Protein AF-A0A941FKI4-F1 (afdb_monomer_lite)

Organism: NCBI:txid450367

Structure (mmCIF, N/CA/C/O backbone):
data_AF-A0A941FKI4-F1
#
_entry.id   AF-A0A941FKI4-F1
#
loop_
_atom_site.group_PDB
_atom_site.id
_atom_site.type_symbol
_atom_site.label_atom_id
_atom_site.label_alt_id
_atom_site.label_comp_id
_atom_site.label_asym_id
_atom_site.label_entity_id
_atom_site.label_seq_id
_atom_site.pdbx_PDB_ins_code
_atom_site.Cartn_x
_atom_site.Cartn_y
_atom_site.Cartn_z
_atom_site.occupancy
_atom_site.B_iso_or_equiv
_atom_site.auth_seq_id
_atom_site.auth_comp_id
_atom_site.auth_asym_id
_atom_site.auth_atom_id
_atom_site.pdbx_PDB_model_num
ATOM 1 N N . MET A 1 1 ? -24.180 -4.698 -12.519 1.00 54.34 1 MET A N 1
ATOM 2 C CA . MET A 1 1 ? -24.039 -4.136 -11.160 1.00 54.34 1 MET A CA 1
ATOM 3 C C . MET A 1 1 ? -25.152 -4.670 -10.271 1.00 54.34 1 MET A C 1
ATOM 5 O O . MET A 1 1 ? -24.826 -5.327 -9.299 1.00 54.34 1 MET A O 1
ATOM 9 N N . GLU A 1 2 ? -26.413 -4.596 -10.715 1.00 57.88 2 GLU A N 1
ATOM 10 C CA . GLU A 1 2 ? -27.543 -5.409 -10.203 1.00 57.88 2 GLU A CA 1
ATOM 11 C C . GLU A 1 2 ? -27.217 -6.920 -10.160 1.00 57.88 2 GLU A C 1
ATOM 13 O O . GLU A 1 2 ? -27.552 -7.625 -9.220 1.00 57.88 2 GLU A O 1
ATOM 18 N N . ALA A 1 3 ? -26.427 -7.391 -11.133 1.00 62.59 3 ALA A N 1
ATOM 19 C CA . ALA A 1 3 ? -25.922 -8.762 -11.219 1.00 62.59 3 ALA A CA 1
ATOM 20 C C . ALA A 1 3 ? -25.045 -9.239 -10.035 1.00 62.59 3 ALA A C 1
ATOM 22 O O . ALA A 1 3 ? -24.990 -10.440 -9.794 1.00 62.59 3 ALA A O 1
ATOM 23 N N . LEU A 1 4 ? -24.358 -8.342 -9.307 1.00 62.56 4 LEU A N 1
ATOM 24 C CA . LEU A 1 4 ? -23.572 -8.714 -8.112 1.00 62.56 4 LEU A CA 1
ATOM 25 C C . LEU A 1 4 ? -24.458 -8.946 -6.881 1.00 62.56 4 LEU A C 1
ATOM 27 O O . LEU A 1 4 ? -24.041 -9.630 -5.955 1.00 62.56 4 LEU A O 1
ATOM 31 N N . LEU A 1 5 ? -25.663 -8.375 -6.894 1.00 67.12 5 LEU A N 1
ATOM 32 C CA . LEU A 1 5 ? -26.682 -8.492 -5.851 1.00 67.12 5 LEU A CA 1
ATOM 33 C C . LEU A 1 5 ? -27.823 -9.435 -6.281 1.00 67.12 5 LEU A C 1
ATOM 35 O O . LEU A 1 5 ? -28.870 -9.477 -5.645 1.00 67.12 5 LEU A O 1
ATOM 39 N N . SER A 1 6 ? -27.637 -10.158 -7.390 1.00 72.75 6 SER A N 1
ATOM 40 C CA . SER A 1 6 ? -28.601 -11.130 -7.908 1.00 72.75 6 SER A CA 1
ATOM 41 C C . SER A 1 6 ? -28.632 -12.381 -7.028 1.00 72.75 6 SER A C 1
ATOM 43 O O . SER A 1 6 ? -27.638 -12.709 -6.395 1.00 72.75 6 SER A O 1
ATOM 45 N N . GLU A 1 7 ? -29.744 -13.117 -7.017 1.00 73.62 7 GLU A N 1
ATOM 46 C CA . GLU A 1 7 ? -29.837 -14.419 -6.335 1.00 73.62 7 GLU A CA 1
ATOM 47 C C . GLU A 1 7 ? -29.278 -15.578 -7.188 1.00 73.62 7 GLU A C 1
ATOM 49 O O . GLU A 1 7 ? -29.014 -16.667 -6.674 1.00 73.62 7 GLU A O 1
ATOM 54 N N . ASP A 1 8 ? -29.065 -15.367 -8.496 1.00 84.38 8 ASP A N 1
ATOM 55 C CA . ASP A 1 8 ? -28.515 -16.390 -9.391 1.00 84.38 8 ASP A CA 1
ATOM 56 C C . ASP A 1 8 ? -26.983 -16.442 -9.307 1.00 84.38 8 ASP A C 1
ATOM 58 O O . ASP A 1 8 ? -26.262 -15.568 -9.800 1.00 84.38 8 ASP A O 1
ATOM 62 N N . VAL A 1 9 ? -26.479 -17.543 -8.747 1.00 82.38 9 VAL A N 1
ATOM 63 C CA . VAL A 1 9 ? -25.050 -17.821 -8.546 1.00 82.38 9 VAL A CA 1
ATOM 64 C C . VAL A 1 9 ? -24.222 -17.673 -9.829 1.00 82.38 9 VAL A C 1
ATOM 66 O O . VAL A 1 9 ? -23.087 -17.194 -9.773 1.00 82.38 9 VAL A O 1
ATOM 69 N N . LYS A 1 10 ? -24.748 -18.049 -11.004 1.00 84.00 10 LYS A N 1
ATOM 70 C CA . LYS A 1 10 ? -23.997 -17.938 -12.270 1.00 84.00 10 LYS A CA 1
ATOM 71 C C . LYS A 1 10 ? -23.834 -16.487 -12.698 1.00 84.00 10 LYS A C 1
ATOM 73 O O . LYS A 1 10 ? -22.766 -16.100 -13.181 1.00 84.00 10 LYS A O 1
ATOM 78 N N . ILE A 1 11 ? -24.882 -15.692 -12.508 1.00 83.19 11 ILE A N 1
ATOM 79 C CA . ILE A 1 11 ? -24.882 -14.265 -12.821 1.00 83.19 11 ILE A CA 1
ATOM 80 C C . ILE A 1 11 ? -23.904 -13.545 -11.887 1.00 83.19 11 ILE A C 1
ATOM 82 O O . ILE A 1 11 ? -23.019 -12.844 -12.386 1.00 83.19 11 ILE A O 1
ATOM 86 N N . ILE A 1 12 ? -23.965 -13.818 -10.578 1.00 83.50 12 ILE A N 1
ATOM 87 C CA . ILE A 1 12 ? -23.032 -13.269 -9.581 1.00 83.50 12 ILE A CA 1
ATOM 88 C C . ILE A 1 12 ? -21.588 -13.616 -9.939 1.00 83.50 12 ILE A C 1
ATOM 90 O O . ILE A 1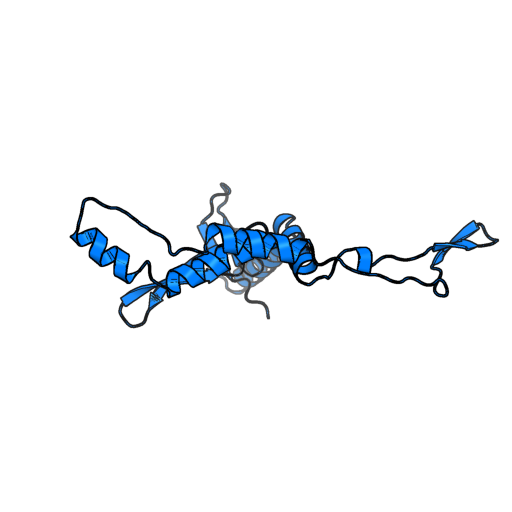 12 ? -20.747 -12.725 -9.999 1.00 83.50 12 ILE A O 1
ATOM 94 N N . ALA A 1 13 ? -21.289 -14.887 -10.228 1.00 84.00 13 ALA A N 1
ATOM 95 C CA . ALA A 1 13 ? -19.927 -15.324 -10.534 1.00 84.00 13 ALA A CA 1
ATOM 96 C C . ALA A 1 13 ? -19.349 -14.604 -11.765 1.00 84.00 13 ALA A C 1
ATOM 98 O O . ALA A 1 13 ? -18.199 -14.159 -11.753 1.00 84.00 13 ALA A O 1
ATOM 99 N N . SER A 1 14 ? -20.153 -14.446 -12.821 1.00 85.50 14 SER A N 1
ATOM 100 C CA . SER A 1 14 ? -19.735 -13.718 -14.025 1.00 85.50 14 SER A CA 1
ATOM 101 C C . SER A 1 14 ? -19.507 -12.227 -13.754 1.00 85.50 14 SER A C 1
ATOM 103 O O . SER A 1 14 ? -18.507 -11.657 -14.199 1.00 85.50 14 SER A O 1
ATOM 105 N N . ALA A 1 15 ? -20.393 -11.609 -12.970 1.00 84.88 15 ALA A N 1
ATOM 106 C CA . ALA A 1 15 ? -20.310 -10.204 -12.606 1.00 84.88 15 ALA A CA 1
ATOM 107 C C . ALA A 1 15 ? -19.118 -9.928 -11.681 1.00 84.88 15 ALA A C 1
ATOM 109 O O . ALA A 1 15 ? -18.420 -8.934 -11.872 1.00 84.88 15 ALA A O 1
ATOM 110 N N . LEU A 1 16 ? -18.843 -10.835 -10.741 1.00 83.44 16 LEU A N 1
ATOM 111 C CA . LEU A 1 16 ? -17.705 -10.782 -9.829 1.00 83.44 16 LEU A CA 1
ATOM 112 C C . LEU A 1 16 ? -16.389 -10.837 -10.594 1.00 83.44 16 LEU A C 1
ATOM 114 O O . LEU A 1 16 ? -15.539 -9.969 -10.413 1.00 83.44 16 LEU A O 1
ATOM 118 N N . LYS A 1 17 ? -16.248 -11.799 -11.511 1.00 86.38 17 LYS A N 1
ATOM 119 C CA . LYS A 1 17 ? -15.057 -11.902 -12.357 1.00 86.38 17 LYS A CA 1
ATOM 120 C C . LYS A 1 17 ? -14.827 -10.621 -13.157 1.00 86.38 17 LYS A C 1
ATOM 122 O O . LYS A 1 17 ? -13.726 -10.081 -13.153 1.00 86.38 17 LYS A O 1
ATOM 127 N N . SER A 1 18 ? -15.878 -10.098 -13.790 1.00 87.25 18 SER A N 1
ATOM 128 C CA . SER A 1 18 ? -15.776 -8.850 -14.547 1.00 87.25 18 SER A CA 1
ATOM 129 C C . SER A 1 18 ? -15.425 -7.647 -13.666 1.00 87.25 18 SER A C 1
ATOM 131 O O . SER A 1 18 ? -14.724 -6.751 -14.136 1.00 87.25 18 SER A O 1
ATOM 133 N N . ALA A 1 19 ? -15.919 -7.593 -12.427 1.00 86.75 19 ALA A N 1
ATOM 134 C CA . ALA A 1 19 ? -15.608 -6.525 -11.483 1.00 86.75 19 ALA A CA 1
ATOM 135 C C . ALA A 1 19 ? -14.141 -6.583 -11.037 1.00 86.75 19 ALA A C 1
ATOM 137 O O . ALA A 1 19 ? -13.455 -5.566 -11.104 1.00 86.75 19 ALA A O 1
ATOM 138 N N . ILE A 1 20 ? -13.641 -7.773 -10.689 1.00 88.12 20 ILE A N 1
ATOM 139 C CA . ILE A 1 20 ? -12.233 -8.003 -10.332 1.00 88.12 20 ILE A CA 1
ATOM 140 C C . ILE A 1 20 ? -11.311 -7.632 -11.500 1.00 88.12 20 ILE A C 1
ATOM 142 O O . ILE A 1 20 ? -10.339 -6.904 -11.313 1.00 88.12 20 ILE A O 1
ATOM 146 N N . ASP A 1 21 ? -11.627 -8.081 -12.718 1.00 89.25 21 ASP A N 1
ATOM 147 C CA . ASP A 1 21 ? -10.820 -7.778 -13.907 1.00 89.25 21 ASP A CA 1
ATOM 148 C C . ASP A 1 21 ? -10.785 -6.275 -14.215 1.00 89.25 21 ASP A C 1
ATOM 150 O O . ASP A 1 21 ? -9.769 -5.755 -14.685 1.00 89.25 21 ASP A O 1
ATOM 154 N N . LYS A 1 22 ? -11.895 -5.569 -13.967 1.00 89.56 22 LYS A N 1
ATOM 155 C CA . LYS A 1 22 ? -11.977 -4.113 -14.124 1.00 89.56 22 LYS A CA 1
ATOM 156 C C . LYS A 1 22 ? -11.153 -3.395 -13.056 1.00 89.56 22 LYS A C 1
ATOM 158 O O . LYS A 1 22 ? -10.419 -2.474 -13.404 1.00 89.56 22 LYS A O 1
ATOM 163 N N . ASP A 1 23 ? -11.262 -3.815 -11.798 1.00 89.62 23 ASP A N 1
ATOM 164 C CA . ASP A 1 23 ? -10.508 -3.243 -10.679 1.00 89.62 23 ASP A CA 1
ATOM 165 C C . ASP A 1 23 ? -8.997 -3.398 -10.885 1.00 89.62 23 ASP A C 1
ATOM 167 O O . ASP A 1 23 ? -8.278 -2.401 -10.889 1.00 89.62 23 ASP A O 1
ATOM 171 N N . ARG A 1 24 ? -8.527 -4.613 -11.196 1.00 88.31 24 ARG A N 1
ATOM 172 C CA . ARG A 1 24 ? -7.104 -4.903 -11.456 1.00 88.31 24 ARG A CA 1
ATOM 173 C C . ARG A 1 24 ? -6.510 -4.057 -12.583 1.00 88.31 24 ARG A C 1
ATOM 175 O O . ARG A 1 24 ? -5.335 -3.721 -12.559 1.00 88.31 24 ARG A O 1
ATOM 182 N N . LYS A 1 25 ? -7.318 -3.691 -13.582 1.00 90.44 25 LYS A N 1
ATOM 183 C CA . LYS A 1 25 ? -6.883 -2.854 -14.714 1.00 90.44 25 LYS A CA 1
ATOM 184 C C . LYS A 1 25 ? -7.036 -1.355 -14.465 1.00 90.44 25 LYS A C 1
ATOM 186 O O . LYS A 1 25 ? -6.685 -0.573 -15.352 1.00 90.44 25 LYS A O 1
ATOM 191 N N . SER A 1 26 ? -7.573 -0.951 -13.315 1.00 92.38 26 SER A N 1
ATOM 192 C CA . SER A 1 26 ? -7.715 0.459 -12.963 1.00 92.38 26 SER A CA 1
ATOM 193 C C . SER A 1 26 ? -6.352 1.146 -12.889 1.00 92.38 26 SER A C 1
ATOM 195 O O . SER A 1 26 ? -5.333 0.526 -12.579 1.00 92.38 26 SER A O 1
ATOM 197 N N . THR A 1 27 ? -6.332 2.446 -13.178 1.00 94.56 27 THR A N 1
ATOM 198 C CA . THR A 1 27 ? -5.104 3.247 -13.119 1.00 94.56 27 THR A CA 1
ATOM 199 C C . THR A 1 27 ? -4.466 3.171 -11.734 1.00 94.56 27 THR A C 1
ATOM 201 O O . THR A 1 27 ? -3.280 2.880 -11.640 1.00 94.56 27 THR A O 1
ATOM 204 N N . SER A 1 28 ? -5.266 3.303 -10.672 1.00 93.56 28 SER A N 1
ATOM 205 C CA . SER A 1 28 ? -4.784 3.248 -9.289 1.00 93.56 28 SER A CA 1
ATOM 206 C C . SER A 1 28 ? -4.108 1.918 -8.946 1.00 93.56 28 SER A C 1
ATOM 208 O O . SER A 1 28 ? -3.052 1.926 -8.324 1.00 93.56 28 SER A O 1
ATOM 210 N N . LYS A 1 29 ? -4.652 0.771 -9.386 1.00 94.56 29 LYS A N 1
ATOM 211 C CA . LYS A 1 29 ? -4.009 -0.538 -9.157 1.00 94.56 29 LYS A CA 1
ATOM 212 C C . LYS A 1 29 ? -2.709 -0.690 -9.939 1.00 94.56 29 LYS A C 1
ATOM 214 O O . LYS A 1 29 ? -1.726 -1.166 -9.389 1.00 94.56 29 LYS A O 1
ATOM 219 N N . ARG A 1 30 ? -2.670 -0.222 -11.187 1.00 95.31 30 ARG A N 1
ATOM 220 C CA . ARG A 1 30 ? -1.450 -0.253 -12.012 1.00 95.31 30 ARG A CA 1
ATOM 221 C C . ARG A 1 30 ? -0.335 0.630 -11.448 1.00 95.31 30 ARG A C 1
ATOM 223 O O . ARG A 1 30 ? 0.842 0.278 -11.524 1.00 95.31 30 ARG A O 1
ATOM 230 N N . GLU A 1 31 ? -0.694 1.787 -10.902 1.00 96.38 31 GLU A N 1
ATOM 231 C CA . GLU A 1 31 ? 0.242 2.678 -10.213 1.00 96.38 31 GLU A CA 1
ATOM 232 C C . GLU A 1 31 ? 0.738 2.046 -8.908 1.00 96.38 31 GLU A C 1
ATOM 234 O O . GLU A 1 31 ? 1.943 2.033 -8.667 1.00 96.38 31 GLU A O 1
ATOM 239 N N . ALA A 1 32 ? -0.155 1.425 -8.131 1.00 97.00 32 ALA A N 1
ATOM 240 C CA . ALA A 1 32 ? 0.207 0.676 -6.932 1.00 97.00 32 ALA A CA 1
ATOM 241 C C . ALA A 1 32 ? 1.182 -0.481 -7.230 1.00 97.00 32 ALA A C 1
ATOM 243 O O . ALA A 1 32 ? 2.200 -0.620 -6.556 1.00 97.00 32 ALA A O 1
ATOM 244 N N . GLU A 1 33 ? 0.932 -1.268 -8.283 1.00 96.50 33 GLU A N 1
ATOM 245 C CA . GLU A 1 33 ? 1.848 -2.319 -8.759 1.00 96.50 33 GLU A CA 1
ATOM 246 C C . GLU A 1 33 ? 3.219 -1.753 -9.161 1.00 96.50 33 GLU A C 1
ATOM 248 O O . GLU A 1 33 ? 4.258 -2.366 -8.905 1.00 96.50 33 GLU A O 1
ATOM 253 N N . THR A 1 34 ? 3.238 -0.565 -9.771 1.00 96.31 34 THR A N 1
ATOM 254 C CA . THR A 1 34 ? 4.485 0.126 -10.131 1.00 96.31 34 THR A CA 1
ATOM 255 C C . THR A 1 34 ? 5.259 0.543 -8.882 1.00 96.31 34 THR A C 1
ATOM 257 O O . THR A 1 34 ? 6.473 0.352 -8.826 1.00 96.31 34 THR A O 1
ATOM 260 N N . GLY A 1 35 ? 4.570 1.053 -7.862 1.00 97.06 35 GLY A N 1
ATOM 261 C CA . GLY A 1 35 ? 5.175 1.390 -6.578 1.00 97.06 35 GLY A CA 1
ATOM 262 C C . GLY A 1 35 ? 5.798 0.177 -5.883 1.00 97.06 35 GLY A C 1
ATOM 263 O O . GLY A 1 35 ? 6.970 0.225 -5.509 1.00 97.06 35 GLY A O 1
ATOM 264 N N . ILE A 1 36 ? 5.085 -0.954 -5.828 1.00 97.62 36 ILE A N 1
ATOM 265 C CA . ILE A 1 36 ? 5.621 -2.223 -5.299 1.00 97.62 36 ILE A CA 1
ATOM 266 C C . ILE A 1 36 ? 6.865 -2.673 -6.071 1.00 97.62 36 ILE A C 1
ATOM 268 O O . ILE A 1 36 ? 7.874 -3.026 -5.463 1.00 97.62 36 ILE A O 1
ATOM 272 N N . ARG A 1 37 ? 6.847 -2.605 -7.408 1.00 97.00 37 ARG A N 1
ATOM 273 C CA . ARG A 1 37 ? 8.034 -2.896 -8.229 1.00 97.00 37 ARG A CA 1
ATOM 274 C C . ARG A 1 37 ? 9.229 -2.034 -7.836 1.00 97.00 37 ARG A C 1
ATOM 276 O O . ARG A 1 37 ? 10.323 -2.554 -7.644 1.00 97.00 37 ARG A O 1
ATOM 283 N N . TYR A 1 38 ? 9.037 -0.724 -7.709 1.00 97.12 38 TYR A N 1
ATOM 284 C CA . TYR A 1 38 ? 10.120 0.189 -7.339 1.00 97.12 38 TYR A CA 1
ATOM 285 C C . TYR A 1 38 ? 10.632 -0.068 -5.916 1.00 97.12 38 TYR A C 1
ATOM 287 O O . TYR A 1 38 ? 11.834 0.057 -5.683 1.00 97.12 38 TYR A O 1
ATOM 295 N N . TYR A 1 39 ? 9.762 -0.475 -4.988 1.00 97.25 39 TYR A N 1
ATOM 296 C CA . TYR A 1 39 ? 10.154 -0.890 -3.635 1.00 97.25 39 TYR A CA 1
ATOM 297 C C . TYR A 1 39 ? 10.968 -2.199 -3.653 1.00 97.25 39 TYR A C 1
ATOM 299 O O . TYR A 1 39 ? 11.940 -2.366 -2.924 1.00 97.25 39 TYR A O 1
ATOM 307 N N . ASN A 1 40 ? 10.670 -3.101 -4.586 1.00 96.38 40 ASN A N 1
ATOM 308 C CA . ASN A 1 40 ? 11.427 -4.337 -4.794 1.00 96.38 40 ASN A CA 1
ATOM 309 C C . ASN A 1 40 ? 12.685 -4.164 -5.666 1.00 96.38 40 ASN A C 1
ATOM 311 O O . ASN A 1 40 ? 13.280 -5.154 -6.081 1.00 96.38 40 ASN A O 1
ATOM 315 N N . HIS A 1 41 ? 13.124 -2.926 -5.929 1.00 95.19 41 HIS A N 1
ATOM 316 C CA . HIS A 1 41 ? 14.273 -2.611 -6.793 1.00 95.19 41 HIS A CA 1
ATOM 317 C C . HIS A 1 41 ? 14.088 -3.035 -8.269 1.00 95.19 41 HIS A C 1
ATOM 319 O O . HIS A 1 41 ? 15.053 -3.168 -9.025 1.00 95.19 41 HIS A O 1
ATOM 325 N N . GLU A 1 42 ? 12.842 -3.205 -8.718 1.00 95.75 42 GLU A N 1
ATOM 326 C CA . GLU A 1 42 ? 12.461 -3.541 -10.096 1.00 95.75 42 GLU A CA 1
ATOM 327 C C . GLU A 1 42 ? 12.123 -2.285 -10.921 1.00 95.75 42 GLU A C 1
ATOM 329 O O . GLU A 1 42 ? 11.068 -2.159 -11.562 1.00 95.75 42 GLU A O 1
ATOM 334 N N . ASN A 1 43 ? 13.039 -1.318 -10.896 1.00 94.75 43 ASN A N 1
ATOM 335 C CA . ASN A 1 43 ? 12.905 -0.038 -11.586 1.00 94.75 43 ASN A CA 1
ATOM 336 C C . ASN A 1 43 ? 12.889 -0.215 -13.114 1.00 94.75 43 ASN A C 1
ATOM 338 O O . ASN A 1 43 ? 13.448 -1.168 -13.659 1.00 94.75 43 ASN A O 1
ATOM 342 N N . ASP A 1 44 ? 12.351 0.768 -13.839 1.00 95.00 44 ASP A N 1
ATOM 343 C CA . ASP A 1 44 ? 12.241 0.714 -15.306 1.00 95.00 44 ASP A CA 1
ATOM 344 C C . ASP A 1 44 ? 13.586 0.574 -16.039 1.00 95.00 44 ASP A C 1
ATOM 346 O O . ASP A 1 44 ? 13.630 0.049 -17.154 1.00 95.00 44 ASP A O 1
ATOM 350 N N . ILE A 1 45 ? 14.703 0.952 -15.401 1.00 93.31 45 ILE A N 1
ATOM 351 C CA . ILE A 1 45 ? 16.051 0.727 -15.945 1.00 93.31 45 ILE A CA 1
ATOM 352 C C . ILE A 1 45 ? 16.317 -0.755 -16.230 1.00 93.31 45 ILE A C 1
ATOM 354 O O . ILE A 1 45 ? 17.048 -1.074 -17.166 1.00 93.31 45 ILE A O 1
ATOM 358 N N . MET A 1 46 ? 15.673 -1.663 -15.485 1.00 92.12 46 MET A N 1
ATOM 359 C C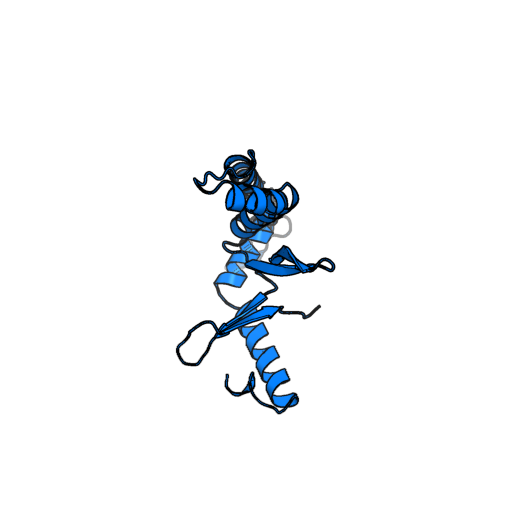A . MET A 1 46 ? 15.765 -3.109 -15.685 1.00 92.12 46 MET A CA 1
ATOM 360 C C . MET A 1 46 ? 15.209 -3.553 -17.039 1.00 92.12 46 MET A C 1
ATOM 362 O O . MET A 1 46 ? 15.585 -4.621 -17.508 1.00 92.12 46 MET A O 1
ATOM 366 N N . ASN A 1 47 ? 14.399 -2.725 -17.704 1.00 92.06 47 ASN A N 1
ATOM 367 C CA . ASN A 1 47 ? 13.826 -2.986 -19.025 1.00 92.06 47 ASN A CA 1
ATOM 368 C C . ASN A 1 47 ? 14.531 -2.224 -20.162 1.00 92.06 47 ASN A C 1
ATOM 370 O O . ASN A 1 47 ? 14.093 -2.300 -21.310 1.00 92.06 47 ASN A O 1
ATOM 374 N N . ASN A 1 48 ? 15.616 -1.495 -19.876 1.00 92.44 48 ASN A N 1
ATOM 375 C CA . ASN A 1 48 ? 16.330 -0.697 -20.875 1.00 92.44 48 ASN A CA 1
ATOM 376 C C . ASN A 1 48 ? 16.933 -1.579 -21.983 1.00 92.44 48 ASN A C 1
ATOM 378 O O . ASN A 1 48 ? 17.624 -2.553 -21.697 1.00 92.44 48 ASN A O 1
ATOM 382 N N . ARG A 1 49 ? 16.729 -1.232 -23.255 1.00 93.06 49 ARG A N 1
ATOM 383 C CA . ARG A 1 49 ? 17.245 -1.957 -24.428 1.00 93.06 49 ARG A CA 1
ATOM 384 C C . ARG A 1 49 ? 18.033 -0.991 -25.309 1.00 93.06 49 ARG A C 1
ATOM 386 O O . ARG A 1 49 ? 17.614 0.146 -25.504 1.00 93.06 49 ARG A O 1
ATOM 393 N N . ILE A 1 50 ? 19.167 -1.450 -25.834 1.00 93.44 50 ILE A N 1
ATOM 394 C CA . ILE A 1 50 ? 20.023 -0.660 -26.727 1.00 93.44 50 ILE A CA 1
ATOM 395 C C . ILE A 1 50 ? 19.614 -0.972 -28.164 1.00 93.44 50 ILE A C 1
ATOM 397 O O . ILE A 1 50 ? 19.394 -2.132 -28.505 1.00 93.44 50 ILE A O 1
ATOM 401 N N . PHE A 1 51 ? 19.499 0.052 -29.006 1.00 94.50 51 PHE A N 1
ATOM 402 C CA . PHE A 1 51 ? 19.127 -0.098 -30.410 1.00 94.50 51 PHE A CA 1
ATOM 403 C C . PHE A 1 51 ? 20.132 0.611 -31.319 1.00 94.50 51 PHE A C 1
ATOM 405 O O . PHE A 1 51 ? 20.723 1.618 -30.932 1.00 94.50 51 PHE A O 1
ATOM 412 N N . TYR A 1 52 ? 20.281 0.101 -32.537 1.00 94.56 52 TYR A N 1
ATOM 413 C CA . TYR A 1 52 ? 21.054 0.700 -33.622 1.00 94.56 52 TYR A CA 1
ATOM 414 C C . TYR A 1 52 ? 20.245 0.664 -34.923 1.00 94.56 52 TYR A C 1
ATOM 416 O O . TYR A 1 52 ? 19.248 -0.053 -35.028 1.00 94.56 52 TYR A O 1
ATOM 424 N N . VAL A 1 53 ? 20.659 1.458 -35.907 1.00 95.50 53 VAL A N 1
ATOM 425 C CA . VAL A 1 53 ? 20.087 1.446 -37.259 1.00 95.50 53 VAL A CA 1
ATOM 426 C C . VAL A 1 53 ? 21.038 0.664 -38.158 1.00 95.50 53 VAL A C 1
ATOM 428 O O . VAL A 1 53 ? 22.238 0.939 -38.146 1.00 95.50 53 VAL A O 1
ATOM 431 N N . ASP A 1 54 ? 20.523 -0.330 -38.877 1.00 93.69 54 ASP A N 1
ATOM 432 C CA . ASP A 1 54 ? 21.315 -1.127 -39.818 1.00 93.69 54 ASP A CA 1
ATOM 433 C C . ASP A 1 54 ? 21.507 -0.424 -41.178 1.00 93.69 54 ASP A C 1
ATOM 435 O O . ASP A 1 54 ? 20.991 0.670 -41.421 1.00 93.69 54 ASP A O 1
ATOM 439 N N . ASP A 1 55 ? 22.247 -1.069 -42.082 1.00 94.56 55 ASP A N 1
ATOM 440 C CA . ASP A 1 55 ? 22.544 -0.542 -43.421 1.00 94.56 55 ASP A CA 1
ATOM 441 C C . ASP A 1 55 ? 21.293 -0.394 -44.316 1.00 94.56 55 ASP A C 1
ATOM 443 O O . ASP A 1 55 ? 21.328 0.307 -45.327 1.00 94.56 55 ASP A O 1
ATOM 447 N N . GLU A 1 56 ? 20.176 -1.029 -43.945 1.00 94.44 56 GLU A N 1
ATOM 448 C CA . GLU A 1 56 ? 18.875 -0.932 -44.620 1.00 94.44 56 GLU A CA 1
ATOM 449 C C . GLU A 1 56 ? 17.982 0.164 -44.003 1.00 94.44 56 GLU A C 1
ATOM 451 O O . GLU A 1 56 ? 16.861 0.393 -44.465 1.00 94.44 56 GLU A O 1
ATOM 456 N N . GLY A 1 57 ? 18.466 0.870 -42.974 1.00 93.19 57 GLY A N 1
ATOM 457 C CA . GLY A 1 57 ? 17.721 1.909 -42.265 1.00 93.19 57 GLY A CA 1
ATOM 458 C C . GLY A 1 57 ? 16.722 1.370 -41.235 1.00 93.19 57 GLY A C 1
ATOM 459 O O . GLY A 1 57 ? 15.857 2.119 -40.775 1.00 93.19 57 GLY A O 1
ATOM 460 N N . ILE A 1 58 ? 16.808 0.092 -40.861 1.00 96.00 58 ILE A N 1
ATOM 461 C CA . ILE A 1 58 ? 15.883 -0.574 -39.940 1.00 96.00 58 ILE A CA 1
ATOM 462 C C . ILE A 1 58 ? 16.439 -0.519 -38.513 1.00 96.00 58 ILE A C 1
ATOM 464 O O . ILE A 1 58 ? 17.596 -0.851 -38.254 1.00 96.00 58 ILE A O 1
ATOM 468 N N . LEU A 1 59 ? 15.590 -0.132 -37.555 1.00 95.44 59 LEU A N 1
ATOM 469 C CA . LEU A 1 59 ? 15.927 -0.148 -36.131 1.00 95.44 59 LEU A CA 1
ATOM 470 C C . LEU A 1 59 ? 16.016 -1.596 -35.622 1.00 95.44 59 LEU A C 1
ATOM 472 O O . LEU A 1 59 ? 15.019 -2.324 -35.627 1.00 95.44 59 LEU A O 1
ATOM 476 N N . ARG A 1 60 ? 17.188 -2.006 -35.134 1.00 94.19 60 ARG A N 1
ATOM 477 C CA . ARG A 1 60 ? 17.425 -3.322 -34.526 1.00 94.19 60 ARG A CA 1
ATOM 478 C C . ARG A 1 60 ? 17.946 -3.180 -33.106 1.00 94.19 60 ARG A C 1
ATOM 480 O O . ARG A 1 60 ? 18.652 -2.236 -32.775 1.00 94.19 60 ARG A O 1
ATOM 487 N N . GLU A 1 61 ? 17.585 -4.129 -32.251 1.00 95.00 61 GLU A N 1
ATOM 488 C CA . GLU A 1 61 ? 18.148 -4.212 -30.902 1.00 95.00 61 GLU A CA 1
ATOM 489 C C . GLU A 1 61 ? 19.597 -4.711 -30.964 1.00 95.00 61 GLU A C 1
ATOM 491 O O . GLU A 1 61 ? 19.881 -5.735 -31.595 1.00 95.00 61 GLU A O 1
ATOM 496 N N . ASP A 1 62 ? 20.498 -4.012 -30.277 1.00 94.38 62 ASP A N 1
ATOM 497 C CA . ASP A 1 62 ? 21.871 -4.449 -30.062 1.00 94.38 62 ASP A CA 1
ATOM 498 C C . ASP A 1 62 ? 21.932 -5.400 -28.860 1.00 94.38 62 ASP A C 1
ATOM 500 O O . ASP A 1 62 ? 21.727 -5.004 -27.711 1.00 94.38 62 ASP A O 1
ATOM 504 N N . LYS A 1 63 ? 22.214 -6.675 -29.137 1.00 91.94 63 LYS A N 1
ATOM 505 C CA . LYS A 1 63 ? 22.368 -7.724 -28.117 1.00 91.94 63 LYS A CA 1
ATOM 506 C C . LYS A 1 63 ? 23.817 -7.916 -27.657 1.00 91.94 63 LYS A C 1
ATOM 508 O O . LYS A 1 63 ? 24.050 -8.716 -26.755 1.00 91.94 63 LYS A O 1
ATOM 513 N N . TYR A 1 64 ? 24.775 -7.242 -28.293 1.00 90.56 64 TYR A N 1
ATOM 514 C CA . TYR A 1 64 ? 26.209 -7.380 -28.028 1.00 90.56 64 TYR A CA 1
ATOM 515 C C . TYR A 1 64 ? 26.776 -6.184 -27.263 1.00 90.56 64 TYR A C 1
ATOM 517 O O . TYR A 1 64 ? 27.789 -6.325 -26.575 1.00 90.56 64 TYR A O 1
ATOM 525 N N . ALA A 1 65 ? 26.126 -5.023 -27.346 1.00 89.81 65 ALA A N 1
ATOM 526 C CA . ALA A 1 65 ? 26.448 -3.879 -26.509 1.00 89.81 65 ALA A CA 1
ATOM 527 C C . ALA A 1 65 ? 26.302 -4.216 -25.016 1.00 89.81 65 ALA A C 1
ATOM 529 O O . ALA A 1 65 ? 25.330 -4.836 -24.577 1.00 89.81 65 ALA A O 1
ATOM 530 N N . SER A 1 66 ? 27.268 -3.757 -24.217 1.00 90.19 66 SER A N 1
ATOM 531 C CA . SER A 1 66 ? 27.183 -3.859 -22.761 1.00 90.19 66 SER A CA 1
ATOM 532 C C . SER A 1 66 ? 26.021 -3.005 -22.252 1.00 90.19 66 SER A C 1
ATOM 534 O O . SER A 1 66 ? 26.005 -1.790 -22.444 1.00 90.19 66 SER A O 1
ATOM 536 N N . ASN A 1 67 ? 25.052 -3.645 -21.600 1.00 90.25 67 ASN A N 1
ATOM 537 C CA . ASN A 1 67 ? 23.849 -3.010 -21.068 1.00 90.25 67 ASN A CA 1
ATOM 538 C C . ASN A 1 67 ? 23.736 -3.285 -19.565 1.00 90.25 67 ASN A C 1
ATOM 540 O O . ASN A 1 67 ? 22.870 -4.034 -19.109 1.00 90.25 67 ASN A O 1
ATOM 544 N N . VAL A 1 68 ? 24.676 -2.732 -18.796 1.00 89.38 68 VAL A N 1
ATOM 545 C CA . VAL A 1 68 ? 24.668 -2.838 -17.333 1.00 89.38 68 VAL A CA 1
ATOM 546 C C . VAL A 1 68 ? 23.535 -1.975 -16.781 1.00 89.38 68 VAL A C 1
ATOM 548 O O . VAL A 1 68 ? 23.486 -0.771 -17.020 1.00 89.38 68 VAL A O 1
ATOM 551 N N . ARG A 1 69 ? 22.627 -2.599 -16.027 1.00 90.88 69 ARG A N 1
ATOM 552 C CA . ARG A 1 69 ? 21.456 -1.959 -15.415 1.00 90.88 69 ARG A CA 1
ATOM 553 C C . ARG A 1 69 ? 21.631 -2.001 -13.903 1.00 90.88 69 ARG A C 1
ATOM 555 O O . ARG A 1 69 ? 21.776 -3.083 -13.342 1.00 90.88 69 ARG A O 1
ATOM 562 N N . ILE A 1 70 ? 21.647 -0.837 -13.260 1.00 90.81 70 ILE A N 1
ATOM 563 C CA . ILE A 1 70 ? 21.801 -0.721 -11.805 1.00 90.81 70 ILE A CA 1
ATOM 564 C C . ILE A 1 70 ? 20.575 0.027 -11.273 1.00 90.81 70 ILE A C 1
ATOM 566 O O . ILE A 1 70 ? 20.482 1.240 -11.476 1.00 90.81 70 ILE A O 1
ATOM 570 N N . PRO A 1 71 ? 19.609 -0.668 -10.650 1.00 92.69 71 PRO A N 1
ATOM 571 C CA . PRO A 1 71 ? 18.509 -0.007 -9.965 1.00 92.69 71 PRO A CA 1
ATOM 572 C C . PRO A 1 71 ? 19.023 0.651 -8.679 1.00 92.6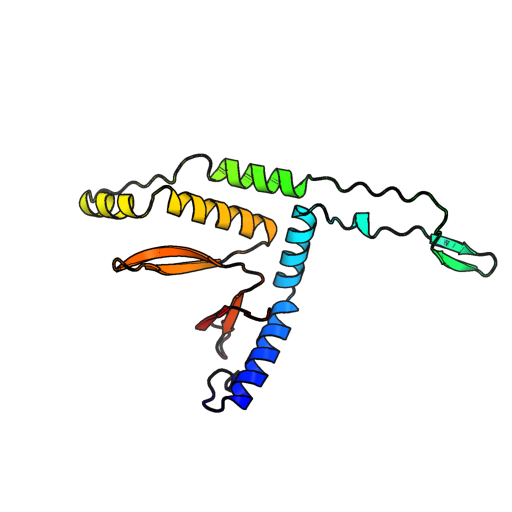9 71 PRO A C 1
ATOM 574 O O . PRO A 1 71 ? 19.843 0.081 -7.960 1.00 92.69 71 PRO A O 1
ATOM 577 N N . HIS A 1 72 ? 18.544 1.859 -8.386 1.00 91.94 72 HIS A N 1
ATOM 578 C CA . HIS A 1 72 ? 18.849 2.544 -7.131 1.00 91.94 72 HIS A CA 1
ATOM 579 C C . HIS A 1 72 ? 17.722 2.298 -6.125 1.00 91.94 72 HIS A C 1
ATOM 581 O O . HIS A 1 72 ? 16.560 2.572 -6.427 1.00 91.94 72 HIS A O 1
ATOM 587 N N . GLY A 1 73 ? 18.067 1.888 -4.903 1.00 93.88 73 GLY A N 1
ATOM 588 C CA . GLY A 1 73 ? 17.125 1.671 -3.794 1.00 93.88 73 GLY A CA 1
ATOM 589 C C . GLY A 1 73 ? 16.570 2.950 -3.155 1.00 93.88 73 GLY A C 1
ATOM 590 O O . GLY A 1 73 ? 16.230 2.947 -1.981 1.00 93.88 73 GLY A O 1
ATOM 591 N N . PHE A 1 74 ? 16.482 4.056 -3.906 1.00 95.69 74 PHE A N 1
ATOM 592 C CA . PHE A 1 74 ? 16.085 5.361 -3.356 1.00 95.69 74 PHE A CA 1
ATOM 593 C C . PHE A 1 74 ? 14.640 5.343 -2.852 1.00 95.69 74 PHE A C 1
ATOM 595 O O . PHE A 1 74 ? 14.341 5.893 -1.801 1.00 95.69 74 PHE A O 1
ATOM 602 N N . PHE A 1 75 ? 13.746 4.706 -3.613 1.00 97.00 75 PHE A N 1
ATOM 603 C CA . PHE A 1 75 ? 12.333 4.607 -3.260 1.00 97.00 75 PHE A CA 1
ATOM 604 C C . PHE A 1 75 ? 12.081 3.774 -1.986 1.00 97.00 75 PHE A C 1
ATOM 606 O O . PHE A 1 75 ? 11.409 4.295 -1.097 1.00 97.00 75 PHE A O 1
ATOM 613 N N . PRO A 1 76 ? 12.638 2.554 -1.839 1.00 97.50 76 PRO A N 1
ATOM 614 C CA . PRO A 1 76 ? 12.576 1.824 -0.572 1.00 97.50 76 PRO A CA 1
ATOM 615 C C . PRO A 1 76 ? 13.087 2.659 0.605 1.00 97.50 76 PRO A C 1
ATOM 617 O O . PRO A 1 76 ? 12.393 2.821 1.602 1.00 97.50 76 PRO A O 1
ATOM 620 N N . GLU A 1 77 ? 14.250 3.293 0.441 1.00 97.81 77 GLU A N 1
ATOM 621 C CA . GLU A 1 77 ? 14.883 4.074 1.502 1.00 97.81 77 GLU A CA 1
ATOM 622 C C . GLU A 1 77 ? 14.000 5.231 2.002 1.00 97.81 77 GLU A C 1
ATOM 624 O O . GLU A 1 77 ? 13.825 5.394 3.209 1.00 97.81 77 GLU A O 1
ATOM 629 N N . ILE A 1 78 ? 13.397 6.021 1.107 1.00 97.50 78 ILE A N 1
ATOM 630 C CA . ILE A 1 78 ? 12.514 7.124 1.526 1.00 97.50 78 ILE A CA 1
ATOM 631 C C . ILE A 1 78 ? 11.193 6.628 2.129 1.00 97.50 78 ILE A C 1
ATOM 633 O O . ILE A 1 78 ? 10.630 7.310 2.988 1.00 97.50 78 ILE A O 1
ATOM 637 N N . VAL A 1 79 ? 10.682 5.471 1.692 1.00 97.94 79 VAL A N 1
ATOM 638 C CA . VAL A 1 79 ? 9.470 4.857 2.257 1.00 97.94 79 VAL A CA 1
ATOM 639 C C . VAL A 1 79 ? 9.735 4.420 3.694 1.00 97.94 79 VAL A C 1
ATOM 641 O O . VAL A 1 79 ? 8.976 4.797 4.591 1.00 97.94 79 VAL A O 1
ATOM 644 N N . ASP A 1 80 ? 10.838 3.715 3.924 1.00 97.00 80 ASP A N 1
ATOM 645 C CA . ASP A 1 80 ? 11.229 3.229 5.246 1.00 97.00 80 ASP A CA 1
ATOM 646 C C . ASP A 1 80 ? 11.522 4.404 6.185 1.00 97.00 80 ASP A C 1
ATOM 648 O O . ASP A 1 80 ? 11.006 4.461 7.303 1.00 97.00 80 ASP A O 1
ATOM 652 N N . GLN A 1 81 ? 12.272 5.407 5.710 1.00 97.69 81 GLN A N 1
ATOM 653 C CA . GLN A 1 81 ? 12.552 6.623 6.476 1.00 97.69 81 GLN A CA 1
ATOM 654 C C . GLN A 1 81 ? 11.273 7.367 6.860 1.00 97.69 81 GLN A C 1
ATOM 656 O O . GLN A 1 81 ? 11.139 7.790 8.007 1.00 97.69 81 GLN A O 1
ATOM 661 N N . LYS A 1 82 ? 10.321 7.526 5.933 1.00 97.44 82 LYS A N 1
ATOM 662 C CA . LYS A 1 82 ? 9.045 8.195 6.218 1.00 97.44 82 LYS A CA 1
ATOM 663 C C . LYS A 1 82 ? 8.237 7.426 7.262 1.00 97.44 82 LYS A C 1
ATOM 665 O O . LYS A 1 82 ? 7.738 8.037 8.205 1.00 97.44 82 LYS A O 1
ATOM 670 N N . THR A 1 83 ? 8.119 6.111 7.101 1.00 97.00 83 THR A N 1
ATOM 671 C CA . THR A 1 83 ? 7.370 5.244 8.022 1.00 97.00 83 THR A CA 1
ATOM 672 C C . THR A 1 83 ? 7.979 5.300 9.418 1.00 97.0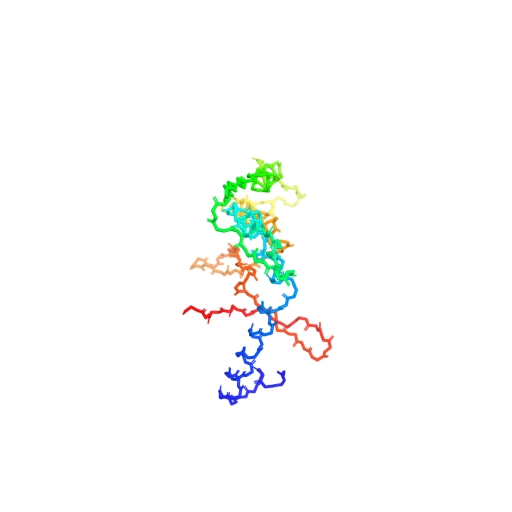0 83 THR A C 1
ATOM 674 O O . THR A 1 83 ? 7.279 5.591 10.388 1.00 97.00 83 THR A O 1
ATOM 677 N N . GLN A 1 84 ? 9.300 5.144 9.513 1.00 95.94 84 GLN A N 1
ATOM 678 C CA . GLN A 1 84 ? 10.015 5.217 10.781 1.00 95.94 84 GLN A CA 1
ATOM 679 C C . GLN A 1 84 ? 9.928 6.611 11.407 1.00 95.94 84 GLN A C 1
ATOM 681 O O . GLN A 1 84 ? 9.762 6.730 12.615 1.00 95.94 84 GLN A O 1
ATOM 686 N N . TYR A 1 85 ? 10.017 7.681 10.617 1.00 96.00 85 TYR A N 1
ATOM 687 C CA . TYR A 1 85 ? 9.908 9.039 11.143 1.00 96.00 85 TYR A CA 1
ATOM 688 C C . TYR A 1 85 ? 8.540 9.285 11.787 1.00 96.00 85 TYR A C 1
ATOM 690 O O . TYR A 1 85 ? 8.472 9.810 12.896 1.00 96.00 85 TYR A O 1
ATOM 698 N N . LEU A 1 86 ? 7.462 8.861 11.122 1.00 95.31 86 LEU A N 1
ATOM 699 C CA . LEU A 1 86 ? 6.096 9.051 11.610 1.00 95.31 86 LEU A CA 1
ATOM 700 C C . LEU A 1 86 ? 5.757 8.164 12.814 1.00 95.31 86 LEU A C 1
ATOM 702 O O . LEU A 1 86 ? 5.019 8.602 13.690 1.00 95.31 86 LEU A O 1
ATOM 706 N N . LEU A 1 87 ? 6.273 6.932 12.852 1.00 94.75 87 LEU A N 1
ATOM 707 C CA . LEU A 1 87 ? 5.813 5.883 13.773 1.00 94.75 87 LEU A CA 1
ATOM 708 C C . LEU A 1 87 ? 6.928 5.292 14.649 1.00 94.75 87 LEU A C 1
ATOM 710 O O . LEU A 1 87 ? 6.786 4.189 15.185 1.00 94.75 87 LEU A O 1
ATOM 714 N N . SER A 1 88 ? 8.039 6.019 14.795 1.00 90.81 88 SER A N 1
ATOM 715 C CA . SER A 1 88 ? 9.136 5.665 15.710 1.00 90.81 88 SER A CA 1
ATOM 716 C C . SER A 1 88 ? 8.702 5.693 17.170 1.00 90.81 88 SER A C 1
ATOM 718 O O . SER A 1 88 ? 9.173 4.874 17.958 1.00 90.81 88 SER A O 1
ATOM 720 N N . ASN A 1 89 ? 7.798 6.610 17.511 1.00 91.75 89 ASN A N 1
ATOM 721 C CA . ASN A 1 89 ? 7.169 6.672 18.819 1.00 91.75 89 ASN A CA 1
ATOM 722 C C . ASN A 1 89 ? 5.777 6.025 18.759 1.00 91.75 89 ASN A C 1
ATOM 724 O O . ASN A 1 89 ? 5.083 6.164 17.743 1.00 91.75 89 ASN A O 1
ATOM 728 N N . PRO A 1 90 ? 5.357 5.332 19.832 1.00 89.38 90 PRO A N 1
ATOM 729 C CA . PRO A 1 90 ? 3.985 4.863 19.968 1.00 89.38 90 PRO A CA 1
ATOM 730 C C . PRO A 1 90 ? 2.980 6.010 19.845 1.00 89.38 90 PRO A C 1
ATOM 732 O O . PRO A 1 90 ? 3.278 7.147 20.210 1.00 89.38 90 PRO A O 1
ATOM 735 N N . VAL A 1 91 ? 1.777 5.703 19.358 1.00 87.38 91 VAL A N 1
ATOM 736 C CA . VAL A 1 91 ? 0.683 6.679 19.337 1.00 87.38 91 VAL A CA 1
ATOM 737 C C . VAL A 1 91 ? 0.299 7.072 20.760 1.00 87.38 91 VAL A C 1
ATOM 739 O O . VAL A 1 91 ? -0.121 6.238 21.560 1.00 87.38 91 VAL A O 1
ATOM 742 N N . GLU A 1 92 ? 0.395 8.366 21.042 1.00 87.81 92 GLU A N 1
ATOM 743 C CA . GLU A 1 92 ? -0.082 8.972 22.278 1.00 87.81 92 GLU A CA 1
ATOM 744 C C . GLU A 1 92 ? -1.480 9.563 22.068 1.00 87.81 92 GLU A C 1
ATOM 746 O O . GLU A 1 92 ? -1.812 10.082 20.999 1.00 87.81 92 GLU A O 1
ATOM 751 N N . TYR A 1 93 ? -2.314 9.479 23.098 1.00 87.88 93 TYR A N 1
ATOM 752 C CA . TYR A 1 93 ? -3.653 10.053 23.114 1.00 87.88 93 TYR A CA 1
ATOM 753 C C . TYR A 1 93 ? -3.929 10.650 24.494 1.00 87.88 93 TYR A C 1
ATOM 755 O O . TYR A 1 93 ? -3.537 10.101 25.525 1.00 87.88 93 TYR A O 1
ATOM 763 N N . GLU A 1 94 ? -4.631 11.779 24.510 1.00 90.44 94 GLU A N 1
ATOM 764 C CA . GLU A 1 94 ? -5.059 12.456 25.731 1.00 90.44 94 GLU A CA 1
ATOM 765 C C . GLU A 1 94 ? -6.580 12.608 25.724 1.00 90.44 94 GLU A C 1
ATOM 767 O O . GLU A 1 94 ? -7.190 12.942 24.708 1.00 90.44 94 GLU A O 1
ATOM 772 N N . THR A 1 95 ? -7.201 12.343 26.869 1.00 92.62 95 THR A N 1
ATOM 773 C CA . THR A 1 95 ? -8.640 12.506 27.082 1.00 92.62 95 THR A CA 1
ATOM 774 C C . THR A 1 95 ? -8.885 12.915 28.529 1.00 92.62 95 THR A C 1
ATOM 776 O O . THR A 1 95 ? -8.165 12.484 29.428 1.00 92.62 95 THR A O 1
ATOM 779 N N . GLU A 1 96 ? -9.897 13.751 28.758 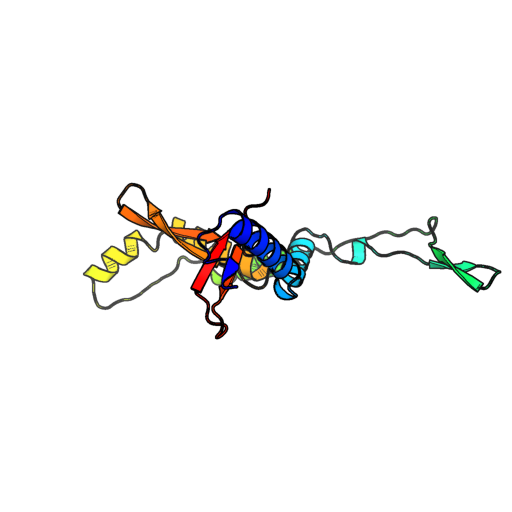1.00 95.00 96 GLU A N 1
ATOM 780 C CA . GLU A 1 96 ? -10.316 14.170 30.104 1.00 95.00 96 GLU A CA 1
ATOM 781 C C . GLU A 1 96 ? -11.079 13.060 30.849 1.00 95.00 96 GLU A C 1
ATOM 783 O O . GLU A 1 96 ? -11.230 13.111 32.068 1.00 95.00 96 GLU A O 1
ATOM 788 N N . ASN A 1 97 ? -11.584 12.057 30.122 1.00 96.19 97 ASN A N 1
ATOM 789 C CA . ASN A 1 97 ? -12.306 10.929 30.696 1.00 96.19 97 ASN A CA 1
ATOM 790 C C . ASN A 1 97 ? -11.336 9.777 31.002 1.00 96.19 97 ASN A C 1
ATOM 792 O O . ASN A 1 97 ? -10.932 9.050 30.093 1.00 96.19 97 ASN A O 1
ATOM 796 N N . GLU A 1 98 ? -11.009 9.599 32.284 1.00 94.06 98 GLU A N 1
ATOM 797 C CA . GLU A 1 98 ? -10.104 8.539 32.752 1.00 94.06 98 GLU A CA 1
ATOM 798 C C . GLU A 1 98 ? -10.607 7.124 32.412 1.00 94.06 98 GLU A C 1
ATOM 800 O O . GLU A 1 98 ? -9.809 6.273 32.036 1.00 94.06 98 GLU A O 1
ATOM 805 N N . GLU A 1 99 ? -11.921 6.874 32.435 1.00 94.94 99 GLU A N 1
ATOM 806 C CA . GLU A 1 99 ? -12.481 5.562 32.073 1.00 94.94 99 GLU A CA 1
ATOM 807 C C . GLU A 1 99 ? -12.245 5.255 30.584 1.00 94.94 99 GLU A C 1
ATOM 809 O O . GLU A 1 99 ? -11.796 4.174 30.208 1.00 94.94 99 GLU A O 1
ATOM 814 N N . LEU A 1 100 ? -12.472 6.244 29.713 1.00 93.25 100 LEU A N 1
ATOM 815 C CA . LEU A 1 100 ? -12.178 6.110 28.284 1.00 93.25 100 LEU A CA 1
ATOM 816 C C . LEU A 1 100 ? -10.677 5.915 28.035 1.00 93.25 100 LEU A C 1
ATOM 818 O O . LEU A 1 100 ? -10.297 5.179 27.126 1.00 93.25 100 LEU A O 1
ATOM 822 N N . LYS A 1 101 ? -9.827 6.567 28.830 1.00 92.69 101 LYS A N 1
ATOM 823 C CA . LYS A 1 101 ? -8.373 6.431 28.735 1.00 92.69 101 LYS A CA 1
ATOM 824 C C . LYS A 1 101 ? -7.924 5.000 29.023 1.00 92.69 101 LYS A C 1
ATOM 826 O O . LYS A 1 101 ? -7.111 4.472 28.271 1.00 92.69 101 LYS A O 1
ATOM 831 N N . GLU A 1 102 ? -8.481 4.373 30.058 1.00 91.19 102 GLU A N 1
ATOM 832 C CA . GLU A 1 102 ? -8.216 2.968 30.385 1.00 91.19 102 GLU A CA 1
ATOM 833 C C . GLU A 1 102 ? -8.642 2.039 29.239 1.00 91.19 102 GLU A C 1
ATOM 835 O O . GLU A 1 102 ? -7.839 1.218 28.798 1.00 91.19 102 GLU A O 1
ATOM 840 N N . TYR A 1 103 ? -9.837 2.232 28.665 1.00 91.25 103 TYR A N 1
ATOM 841 C CA . TYR A 1 103 ? -10.282 1.430 27.517 1.00 91.25 103 TYR A CA 1
ATOM 842 C C . TYR A 1 103 ? -9.403 1.617 26.274 1.00 91.25 103 TYR A C 1
ATOM 844 O O . TYR A 1 103 ? -9.096 0.648 25.582 1.00 91.25 103 TYR A O 1
ATOM 852 N N . LEU A 1 104 ? -8.982 2.847 25.963 1.00 91.06 104 LEU A N 1
ATOM 853 C CA . LEU A 1 104 ? -8.103 3.110 24.820 1.00 91.06 104 LEU A CA 1
ATOM 854 C C . LEU A 1 104 ? -6.723 2.468 25.009 1.00 91.06 104 LEU A C 1
ATOM 856 O O . LEU A 1 104 ? -6.154 1.988 24.030 1.00 91.06 104 LEU A O 1
ATOM 860 N N . ALA A 1 105 ? -6.213 2.383 26.240 1.00 89.56 105 ALA A N 1
ATOM 861 C CA . ALA A 1 105 ? -4.926 1.751 26.535 1.00 89.56 105 ALA A CA 1
ATOM 862 C C . ALA A 1 105 ? -4.891 0.265 26.178 1.00 89.56 105 ALA A C 1
ATOM 864 O O . ALA A 1 105 ? -3.839 -0.247 25.794 1.00 89.56 105 ALA A O 1
ATOM 865 N N . GLU A 1 106 ? -6.035 -0.418 26.240 1.00 89.31 106 GLU A N 1
ATOM 866 C CA . GLU A 1 106 ? -6.135 -1.812 25.814 1.00 89.31 106 GLU A CA 1
ATOM 867 C C . GLU A 1 106 ? -5.952 -1.979 24.298 1.00 89.31 106 GLU A C 1
ATOM 869 O O . GLU A 1 106 ? -5.385 -2.983 23.860 1.00 89.31 106 GLU A O 1
ATOM 874 N N . TYR A 1 107 ? -6.388 -0.997 23.500 1.00 89.69 107 TYR A N 1
ATOM 875 C CA . TYR A 1 107 ? -6.348 -1.052 22.034 1.00 89.69 107 TYR A CA 1
ATOM 876 C C . TYR A 1 107 ? -5.107 -0.390 21.430 1.00 89.69 107 TYR A C 1
ATOM 878 O O . TYR A 1 107 ? -4.551 -0.909 20.468 1.00 89.69 107 TYR A O 1
ATOM 886 N N . TYR A 1 108 ? -4.649 0.734 21.980 1.00 89.88 108 TYR A N 1
ATOM 887 C CA . TYR A 1 108 ? -3.512 1.518 21.482 1.00 89.88 108 TYR A CA 1
ATOM 888 C C . TYR A 1 108 ? -2.205 0.945 22.036 1.00 89.88 108 TYR A C 1
ATOM 890 O O . TYR A 1 108 ? -1.450 1.592 22.760 1.00 89.88 108 TYR A O 1
ATOM 898 N N . ASN A 1 109 ? -1.978 -0.325 21.722 1.00 89.50 109 ASN A N 1
ATOM 899 C CA . ASN A 1 109 ? -0.863 -1.122 22.205 1.00 89.50 109 ASN A CA 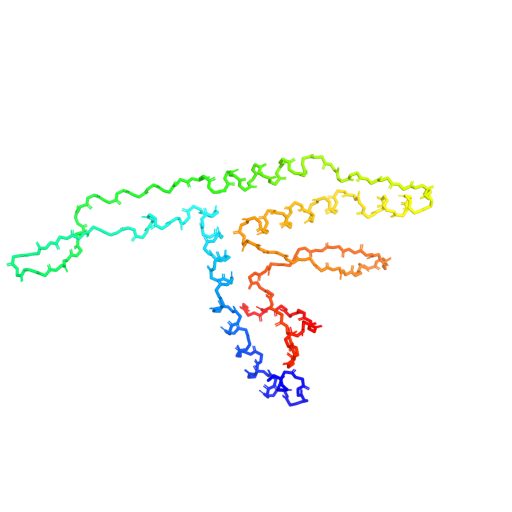1
ATOM 900 C C . ASN A 1 109 ? 0.152 -1.393 21.074 1.00 89.50 109 ASN A C 1
ATOM 902 O O . ASN A 1 109 ? 0.059 -0.848 19.970 1.00 89.50 109 ASN A O 1
ATOM 906 N N . SER A 1 110 ? 1.138 -2.252 21.336 1.00 91.12 110 SER A N 1
ATOM 907 C CA . SER A 1 110 ? 2.161 -2.611 20.348 1.00 91.12 110 SER A CA 1
ATOM 908 C C . SER A 1 110 ? 1.600 -3.277 19.088 1.00 91.12 110 SER A C 1
ATOM 910 O O . SER A 1 110 ? 2.161 -3.085 18.016 1.00 91.12 110 SER A O 1
ATOM 912 N N . GLU A 1 111 ? 0.507 -4.038 19.182 1.00 90.75 111 GLU A N 1
ATOM 913 C CA . GLU A 1 111 ? -0.124 -4.665 18.012 1.00 90.75 111 GLU A CA 1
ATOM 914 C C . GLU A 1 111 ? -0.757 -3.610 17.104 1.00 90.75 111 GLU A C 1
ATOM 916 O O . GLU A 1 111 ? -0.582 -3.649 15.888 1.00 90.75 111 GLU A O 1
ATOM 921 N N . PHE A 1 112 ? -1.431 -2.615 17.685 1.00 91.75 112 PHE A N 1
ATOM 922 C CA . PHE A 1 112 ? -1.967 -1.498 16.912 1.00 91.75 112 PHE A CA 1
ATOM 923 C C . PHE A 1 112 ? -0.858 -0.659 16.268 1.00 91.75 112 PHE A C 1
ATOM 925 O O . PHE A 1 112 ? -0.994 -0.253 15.115 1.00 91.75 112 PHE A O 1
ATOM 932 N N . GLN A 1 113 ? 0.269 -0.464 16.961 1.00 93.25 113 GLN A N 1
ATOM 933 C CA . GLN A 1 113 ? 1.438 0.196 16.374 1.00 93.25 113 GLN A CA 1
ATOM 934 C C . GLN A 1 113 ? 1.963 -0.564 15.147 1.00 93.25 113 GLN A C 1
ATOM 936 O O . GLN A 1 113 ? 2.289 0.070 14.145 1.00 93.25 113 GLN A O 1
ATOM 941 N N . VAL A 1 114 ? 2.007 -1.901 15.192 1.00 93.62 114 VAL A N 1
ATOM 942 C CA . VAL A 1 114 ? 2.395 -2.732 14.037 1.00 93.62 114 VAL A CA 1
ATOM 943 C C . VAL A 1 114 ? 1.417 -2.540 12.880 1.00 93.62 114 VAL A C 1
ATOM 945 O O . VAL A 1 114 ? 1.850 -2.278 11.762 1.00 93.62 114 VAL A O 1
ATOM 948 N N . VAL A 1 115 ? 0.106 -2.570 13.143 1.00 95.00 115 VAL A N 1
ATOM 949 C CA . VAL A 1 115 ? -0.915 -2.316 12.110 1.00 95.00 115 VAL A CA 1
ATOM 950 C C . VAL A 1 115 ? -0.734 -0.936 11.476 1.00 95.00 115 VAL A C 1
ATOM 952 O O . VAL A 1 115 ? -0.847 -0.802 10.260 1.00 95.00 115 VAL A O 1
ATOM 955 N N . LEU A 1 116 ? -0.433 0.096 12.268 1.00 95.38 116 LEU A N 1
ATOM 956 C CA . LEU A 1 116 ? -0.163 1.434 11.742 1.00 95.38 116 LEU A CA 1
ATOM 957 C C . LEU A 1 116 ? 1.115 1.488 10.901 1.00 95.38 116 LEU A C 1
ATOM 959 O O . LEU A 1 116 ? 1.117 2.159 9.870 1.00 95.38 116 LEU A O 1
ATOM 963 N N . GLN A 1 117 ? 2.180 0.800 11.317 1.00 96.00 117 GLN A N 1
ATOM 964 C CA . GLN A 1 117 ? 3.427 0.724 10.554 1.00 96.00 117 GLN A CA 1
ATOM 965 C C . GLN A 1 117 ? 3.197 0.050 9.205 1.00 96.00 117 GLN A C 1
ATOM 967 O O . GLN A 1 117 ? 3.502 0.656 8.181 1.00 96.00 117 GLN A O 1
ATOM 972 N N . GLU A 1 118 ? 2.558 -1.120 9.193 1.00 96.19 118 GLU A N 1
ATOM 973 C CA . GLU A 1 118 ? 2.190 -1.829 7.964 1.00 96.19 118 GLU A CA 1
ATOM 974 C C . GLU A 1 118 ? 1.282 -0.976 7.066 1.00 96.19 118 GLU A C 1
ATOM 976 O O . GLU A 1 118 ? 1.483 -0.909 5.853 1.00 96.19 118 GLU A O 1
ATOM 981 N N . LEU A 1 119 ? 0.310 -0.267 7.651 1.00 97.06 119 LEU A N 1
ATOM 982 C CA . LEU A 1 119 ? -0.602 0.605 6.914 1.00 97.06 119 LEU A CA 1
ATOM 983 C C . LEU A 1 119 ? 0.139 1.764 6.239 1.00 97.06 119 LEU A C 1
ATOM 985 O O . LEU A 1 119 ? -0.091 2.064 5.063 1.00 97.06 119 LEU A O 1
ATOM 989 N N . VAL A 1 120 ? 0.995 2.461 6.988 1.00 97.31 120 VAL A N 1
ATOM 990 C CA . VAL A 1 120 ? 1.748 3.610 6.477 1.00 97.31 120 VAL A CA 1
ATOM 991 C C . VAL A 1 120 ? 2.770 3.148 5.452 1.00 97.31 120 VAL A C 1
ATOM 993 O O . VAL A 1 120 ? 2.862 3.764 4.394 1.00 97.31 120 VAL A O 1
ATOM 996 N N . GLU A 1 121 ? 3.485 2.056 5.693 1.00 97.62 121 GLU A N 1
ATOM 997 C CA . GLU A 1 121 ? 4.445 1.504 4.740 1.00 97.62 121 GLU A CA 1
ATOM 998 C C . GLU A 1 121 ? 3.744 1.064 3.446 1.00 97.62 121 GLU A C 1
ATOM 1000 O O . GLU A 1 121 ? 4.060 1.564 2.363 1.00 97.62 121 GLU A O 1
ATOM 1005 N N . GLY A 1 122 ? 2.705 0.232 3.555 1.00 97.44 122 GLY A N 1
ATOM 1006 C CA . GLY A 1 122 ? 1.933 -0.272 2.419 1.00 97.44 122 GLY A CA 1
ATOM 1007 C C . GLY A 1 122 ? 1.277 0.842 1.603 1.00 97.44 122 GLY A C 1
ATOM 1008 O O . GLY A 1 122 ? 1.371 0.855 0.373 1.00 97.44 122 GLY A O 1
ATOM 1009 N N . SER A 1 123 ? 0.689 1.849 2.258 1.00 97.31 123 SER A N 1
ATOM 1010 C CA . SER A 1 123 ? 0.136 3.024 1.565 1.00 97.31 123 SER A CA 1
ATOM 1011 C C . SER A 1 123 ? 1.216 3.906 0.937 1.00 97.31 123 SER A C 1
ATOM 1013 O O . SER A 1 123 ? 0.972 4.534 -0.090 1.00 97.31 123 SER A O 1
ATOM 1015 N N . SER A 1 124 ? 2.426 3.934 1.495 1.00 97.81 124 SER A N 1
ATOM 1016 C CA . SER A 1 124 ? 3.566 4.652 0.915 1.00 97.81 124 SER A CA 1
ATOM 1017 C C . SER A 1 124 ? 4.099 3.982 -0.341 1.00 97.81 124 SER A C 1
ATOM 1019 O O . SER A 1 124 ? 4.512 4.679 -1.266 1.00 97.81 124 SER A O 1
ATOM 1021 N N . GLN A 1 125 ? 4.064 2.651 -0.377 1.00 97.69 125 GLN A N 1
ATOM 1022 C CA . GLN A 1 125 ? 4.436 1.861 -1.544 1.00 97.69 125 GLN A CA 1
ATOM 1023 C C . GLN A 1 125 ? 3.368 1.959 -2.639 1.00 97.69 125 GLN A C 1
ATOM 1025 O O . GLN A 1 125 ? 3.702 2.168 -3.799 1.00 97.69 125 GLN A O 1
ATOM 1030 N N . LYS A 1 126 ? 2.083 1.830 -2.283 1.00 97.31 126 LYS A N 1
ATOM 1031 C CA . LYS A 1 126 ? 0.972 1.644 -3.238 1.00 97.31 126 LYS A CA 1
ATOM 1032 C C . LYS A 1 126 ? 0.146 2.900 -3.526 1.00 97.31 126 LYS A C 1
ATOM 1034 O O . LYS A 1 126 ? -0.694 2.895 -4.420 1.00 97.31 126 LYS A O 1
ATOM 1039 N N . GLY A 1 127 ? 0.333 3.964 -2.752 1.00 96.19 127 GLY A N 1
ATOM 1040 C CA . GLY A 1 127 ? -0.495 5.175 -2.766 1.00 96.19 127 GLY A CA 1
ATOM 1041 C C . GLY A 1 127 ? -1.762 5.077 -1.907 1.00 96.19 127 GLY A C 1
ATOM 1042 O O . GLY A 1 127 ? -2.325 6.105 -1.538 1.00 96.19 127 GLY A O 1
ATOM 1043 N N . PHE A 1 128 ? -2.207 3.866 -1.563 1.00 95.19 128 PHE A N 1
ATOM 1044 C CA . PHE A 1 128 ? -3.339 3.613 -0.674 1.00 95.19 128 PHE A CA 1
ATOM 1045 C C . PHE A 1 128 ? -3.262 2.206 -0.079 1.00 95.19 128 PHE A C 1
ATOM 1047 O O . PHE A 1 128 ? -2.671 1.294 -0.661 1.00 95.19 128 PHE A O 1
ATOM 1054 N N . GLU A 1 129 ? -3.884 2.038 1.080 1.00 95.31 129 GLU A N 1
ATOM 1055 C CA . GLU A 1 129 ? -3.956 0.777 1.807 1.00 95.31 129 GLU A CA 1
ATOM 1056 C C . GLU A 1 129 ? -5.237 0.750 2.647 1.00 95.31 129 GLU A C 1
ATOM 1058 O O . GLU A 1 129 ? -5.768 1.810 2.997 1.00 95.31 129 GLU A O 1
ATOM 1063 N N . TYR A 1 130 ? -5.763 -0.438 2.938 1.00 93.31 130 TYR A N 1
ATOM 1064 C CA . TYR A 1 130 ? -6.985 -0.589 3.724 1.00 93.31 130 TYR A CA 1
ATOM 1065 C C . TYR A 1 130 ? -6.704 -1.211 5.088 1.00 93.31 130 TYR A C 1
ATOM 1067 O O . TYR A 1 130 ? -5.813 -2.039 5.245 1.00 93.31 130 TYR A O 1
ATOM 1075 N N . VAL A 1 131 ? -7.527 -0.853 6.070 1.00 92.69 131 VAL A N 1
ATOM 1076 C CA . VAL A 1 131 ? -7.617 -1.552 7.356 1.00 92.69 131 VAL A CA 1
ATOM 1077 C C . VAL A 1 131 ? -9.042 -2.038 7.508 1.00 92.69 131 VAL A C 1
ATOM 1079 O O . VAL A 1 131 ? -9.985 -1.294 7.232 1.00 92.69 131 VAL A O 1
ATOM 1082 N N . TYR A 1 132 ? -9.211 -3.266 7.978 1.00 89.12 132 TYR A N 1
ATOM 1083 C CA . TYR A 1 132 ? -10.504 -3.738 8.446 1.00 89.12 132 TYR A CA 1
ATOM 1084 C C . TYR A 1 132 ? -10.449 -4.028 9.937 1.00 89.12 132 TYR A C 1
ATOM 1086 O O . TYR A 1 132 ? -9.446 -4.501 10.476 1.00 89.12 132 TYR A O 1
ATOM 1094 N N . ALA A 1 133 ? -11.562 -3.727 10.595 1.00 89.50 133 ALA A N 1
ATOM 1095 C CA . ALA A 1 133 ? -11.784 -4.079 11.980 1.00 89.50 133 ALA A CA 1
ATOM 1096 C C . ALA A 1 133 ? -12.543 -5.410 12.038 1.00 89.50 133 ALA A C 1
ATOM 1098 O O . ALA A 1 133 ? -13.493 -5.632 11.284 1.00 89.50 133 ALA A O 1
ATOM 1099 N N . ARG A 1 134 ? -12.120 -6.305 12.924 1.00 87.62 134 ARG A N 1
ATOM 1100 C CA . ARG A 1 134 ? -12.770 -7.589 13.195 1.00 87.62 134 ARG A CA 1
ATOM 1101 C C . ARG A 1 134 ? -12.796 -7.852 14.688 1.00 87.62 134 ARG A C 1
ATOM 1103 O O . ARG A 1 134 ? -11.959 -7.336 15.415 1.00 87.62 134 ARG A O 1
ATOM 1110 N N . THR A 1 135 ? -13.691 -8.715 15.131 1.00 90.62 135 THR A N 1
ATOM 1111 C CA . THR A 1 135 ? -13.682 -9.193 16.513 1.00 90.62 135 THR A CA 1
ATOM 1112 C C . THR A 1 135 ? -12.806 -10.443 16.631 1.00 90.62 135 THR A C 1
ATOM 1114 O O . THR A 1 135 ? -12.765 -11.272 15.714 1.00 90.62 135 THR A O 1
ATOM 1117 N N . ASN A 1 136 ? -12.054 -10.580 17.721 1.00 87.94 136 ASN A N 1
ATOM 1118 C CA . ASN A 1 136 ? -11.308 -11.798 18.037 1.00 87.94 136 ASN A CA 1
ATOM 1119 C C . ASN A 1 136 ? -12.165 -12.809 18.830 1.00 87.94 136 ASN A C 1
ATOM 1121 O O . ASN A 1 136 ? -13.353 -12.604 19.059 1.00 87.94 136 ASN A O 1
ATOM 1125 N N . ALA A 1 137 ? -11.562 -13.931 19.234 1.00 91.00 137 ALA A N 1
ATOM 1126 C CA . ALA A 1 137 ? -12.252 -14.987 19.982 1.00 91.00 137 ALA A CA 1
ATOM 1127 C C . ALA A 1 137 ? -12.714 -14.564 21.392 1.00 91.00 137 ALA A C 1
ATOM 1129 O O . ALA A 1 137 ? -13.515 -15.264 22.004 1.00 91.00 137 ALA A O 1
ATOM 1130 N N . GLU A 1 138 ? -12.214 -13.439 21.899 1.00 90.19 138 GLU A N 1
ATOM 1131 C CA . GLU A 1 138 ? -12.520 -12.888 23.222 1.00 90.19 138 GLU A CA 1
ATOM 1132 C C . GLU A 1 138 ? -13.538 -11.740 23.148 1.00 90.19 138 GLU A C 1
ATOM 1134 O O . GLU A 1 138 ? -13.689 -10.990 24.105 1.00 90.19 138 GLU A O 1
ATOM 1139 N N . ASP A 1 139 ? -14.216 -11.587 22.008 1.00 89.31 139 ASP A N 1
ATOM 1140 C CA . ASP A 1 139 ? -15.171 -10.508 21.735 1.00 89.31 139 ASP A CA 1
ATOM 1141 C C . ASP A 1 139 ? -14.550 -9.092 21.760 1.00 89.31 139 ASP A C 1
ATOM 1143 O O . ASP A 1 139 ? -15.232 -8.091 21.973 1.00 89.31 139 ASP A O 1
ATOM 1147 N N . ARG A 1 140 ? -13.233 -8.988 21.517 1.00 87.25 140 ARG A N 1
ATOM 1148 C CA . ARG A 1 140 ? -12.502 -7.710 21.459 1.00 87.25 140 ARG A CA 1
ATOM 1149 C C . ARG A 1 140 ? -12.231 -7.271 20.027 1.00 87.25 140 ARG A C 1
ATOM 1151 O O . ARG A 1 140 ? -11.990 -8.101 19.146 1.00 87.25 140 ARG A O 1
ATOM 1158 N N . LEU A 1 141 ? -12.241 -5.958 19.799 1.00 89.25 141 LEU A N 1
ATOM 1159 C CA . LEU A 1 141 ? -11.938 -5.368 18.495 1.00 89.25 141 LEU A CA 1
ATOM 1160 C C . LEU A 1 141 ? -10.451 -5.551 18.145 1.00 89.25 141 LEU A C 1
ATOM 1162 O O . LEU A 1 141 ? -9.562 -5.344 18.963 1.00 89.25 141 LEU A O 1
ATOM 1166 N N . CYS A 1 142 ? -10.167 -5.926 16.908 1.00 89.12 142 CYS A N 1
ATOM 1167 C CA . CYS A 1 142 ? -8.823 -6.066 16.368 1.00 89.12 142 CYS A CA 1
ATOM 1168 C C . CYS A 1 142 ? -8.768 -5.455 14.974 1.00 89.12 142 CYS A C 1
ATOM 1170 O O . CYS A 1 142 ? -9.739 -5.513 14.218 1.00 89.12 142 CYS A O 1
ATOM 1172 N N . PHE A 1 143 ? -7.606 -4.925 14.618 1.00 91.12 143 PHE A N 1
ATOM 1173 C CA . PHE A 1 143 ? -7.366 -4.306 13.323 1.00 91.12 143 PHE A CA 1
ATOM 1174 C C . PHE A 1 143 ? -6.379 -5.143 12.524 1.00 91.12 143 PHE A C 1
ATOM 1176 O O . PHE A 1 143 ? -5.494 -5.783 13.089 1.00 91.12 143 PHE A O 1
ATOM 1183 N N . GLN A 1 144 ? -6.548 -5.156 11.209 1.00 91.19 144 GLN A N 1
ATOM 1184 C CA . GLN A 1 144 ? -5.624 -5.823 10.309 1.00 91.19 144 GLN A CA 1
ATOM 1185 C C . GLN A 1 144 ? -5.553 -5.065 8.989 1.00 91.19 144 GLN A C 1
ATOM 1187 O O . GLN A 1 144 ? -6.577 -4.622 8.459 1.00 91.19 144 GLN A O 1
ATOM 1192 N N . VAL A 1 145 ? -4.336 -4.921 8.469 1.00 94.06 145 VAL A N 1
ATOM 1193 C CA . VAL A 1 145 ? -4.109 -4.349 7.146 1.00 94.06 145 VAL A CA 1
ATOM 1194 C C . VAL A 1 145 ? -4.609 -5.329 6.087 1.00 94.06 145 VAL A C 1
ATOM 1196 O O . VAL A 1 145 ? -4.335 -6.529 6.136 1.00 94.06 145 VAL A O 1
ATOM 1199 N N . ALA A 1 146 ? -5.375 -4.817 5.132 1.00 92.06 146 ALA A N 1
ATOM 1200 C CA . ALA A 1 146 ? -5.781 -5.540 3.944 1.00 92.06 146 ALA A CA 1
ATOM 1201 C C . ALA A 1 146 ? -5.042 -4.976 2.739 1.00 92.06 146 ALA A C 1
ATOM 1203 O O . ALA A 1 146 ? -5.209 -3.803 2.411 1.00 92.06 146 ALA A O 1
ATOM 1204 N N . ASP A 1 147 ? -4.292 -5.846 2.063 1.00 92.94 147 ASP A N 1
ATOM 1205 C CA . ASP A 1 147 ? -3.542 -5.490 0.867 1.00 92.94 147 ASP A CA 1
ATOM 1206 C C . ASP A 1 147 ? -4.467 -4.905 -0.205 1.00 92.94 147 ASP A C 1
ATOM 1208 O O . ASP A 1 147 ? -5.301 -5.591 -0.803 1.00 92.94 147 ASP A O 1
ATOM 1212 N N . SER A 1 148 ? -4.286 -3.616 -0.461 1.00 92.44 148 SER A N 1
ATOM 1213 C CA . SER A 1 148 ? -5.036 -2.830 -1.420 1.00 92.44 148 SER A CA 1
ATOM 1214 C C . SER A 1 148 ? -4.968 -3.355 -2.840 1.00 92.44 148 SER A C 1
ATOM 1216 O O . SER A 1 148 ? -5.918 -3.128 -3.582 1.00 92.44 148 SER A O 1
ATOM 1218 N N . LEU A 1 149 ? -3.945 -4.116 -3.240 1.00 92.88 149 LEU A N 1
ATOM 1219 C CA . LEU A 1 149 ? -3.953 -4.798 -4.539 1.00 92.88 149 LEU A CA 1
ATOM 1220 C C . LEU A 1 149 ? -4.992 -5.927 -4.582 1.00 92.88 149 LEU A C 1
ATOM 1222 O O . LEU A 1 149 ? -5.629 -6.150 -5.614 1.00 92.88 149 LEU A O 1
ATOM 1226 N N . ASN A 1 150 ? -5.254 -6.547 -3.435 1.00 90.38 150 ASN A N 1
ATOM 1227 C CA . ASN A 1 150 ? -6.122 -7.704 -3.264 1.00 90.38 150 ASN A CA 1
ATOM 1228 C C . ASN A 1 150 ? -7.519 -7.372 -2.709 1.00 90.38 150 ASN A C 1
ATOM 1230 O O . ASN A 1 150 ? -8.258 -8.272 -2.317 1.00 90.38 150 ASN A O 1
ATOM 1234 N N . VAL A 1 151 ? -7.926 -6.101 -2.706 1.00 90.75 151 VAL A N 1
ATOM 1235 C CA . VAL A 1 151 ? -9.267 -5.660 -2.279 1.00 90.75 151 VAL A CA 1
ATOM 1236 C C . VAL A 1 151 ? -9.875 -4.716 -3.306 1.00 90.75 151 VAL A C 1
ATOM 1238 O O . VAL A 1 151 ? -9.180 -3.848 -3.825 1.00 90.75 151 VAL A O 1
ATOM 1241 N N . PHE A 1 152 ? -11.170 -4.846 -3.590 1.00 88.56 152 PHE A N 1
ATOM 1242 C CA . PHE A 1 152 ? -11.888 -3.932 -4.480 1.00 88.56 152 PHE A CA 1
ATOM 1243 C C . PHE A 1 152 ? -13.207 -3.461 -3.866 1.00 88.56 152 PHE A C 1
ATOM 1245 O O . PHE A 1 152 ? -13.880 -4.195 -3.140 1.00 88.56 152 PHE A O 1
ATOM 1252 N N . GLY A 1 153 ? -13.568 -2.212 -4.155 1.00 85.56 153 GLY A N 1
ATOM 1253 C CA . GLY A 1 153 ? -14.823 -1.614 -3.711 1.00 85.56 153 GLY A CA 1
ATOM 1254 C C . GLY A 1 153 ? -15.994 -2.024 -4.601 1.00 85.56 153 GLY A C 1
ATOM 1255 O O . GLY A 1 153 ? -15.901 -2.025 -5.830 1.00 85.56 153 GLY A O 1
ATOM 1256 N N . VAL A 1 154 ? -17.123 -2.332 -3.975 1.00 83.25 154 VAL A N 1
ATOM 1257 C CA . VAL A 1 154 ? -18.424 -2.463 -4.627 1.00 83.25 154 VAL A CA 1
ATOM 1258 C C . VAL A 1 154 ? -19.182 -1.170 -4.387 1.00 83.25 154 VAL A C 1
ATOM 1260 O O . VAL A 1 154 ? -19.399 -0.776 -3.244 1.00 83.25 154 VAL A O 1
ATOM 1263 N N . TYR A 1 155 ? -19.582 -0.515 -5.469 1.00 82.12 155 TYR A N 1
ATOM 1264 C CA . TYR A 1 155 ? -20.302 0.754 -5.438 1.00 82.12 155 TYR A CA 1
ATOM 1265 C C . TYR A 1 155 ? -21.755 0.542 -5.874 1.00 82.12 155 TYR A C 1
ATOM 1267 O O . TYR A 1 155 ? -22.064 -0.445 -6.548 1.00 82.12 155 TYR A O 1
ATOM 1275 N N . ASN A 1 156 ? -22.652 1.449 -5.498 1.00 79.38 156 ASN A N 1
ATOM 1276 C CA . ASN A 1 156 ? -24.012 1.497 -6.033 1.00 79.38 156 ASN A CA 1
ATOM 1277 C C . ASN A 1 156 ? -24.072 2.303 -7.346 1.00 79.38 156 ASN A C 1
ATOM 1279 O O . ASN A 1 156 ? -23.063 2.805 -7.846 1.00 79.38 156 ASN A O 1
ATOM 1283 N N . GLU A 1 157 ? -25.265 2.417 -7.927 1.00 78.44 157 GLU A N 1
ATOM 1284 C CA . GLU A 1 157 ? -25.513 3.169 -9.168 1.00 78.44 157 GLU A CA 1
ATOM 1285 C C . GLU A 1 157 ? -25.228 4.679 -9.060 1.00 78.44 157 GLU A C 1
ATOM 1287 O O . GLU A 1 157 ? -24.949 5.321 -10.071 1.00 78.44 157 GLU A O 1
ATOM 1292 N N . TYR A 1 158 ? -25.210 5.222 -7.840 1.00 84.44 158 TYR A N 1
ATOM 1293 C CA . TYR A 1 158 ? -24.845 6.608 -7.530 1.00 84.44 158 TYR A CA 1
ATOM 1294 C C . TYR A 1 158 ? -23.343 6.781 -7.261 1.00 84.44 158 TYR A C 1
ATOM 1296 O O . TYR A 1 158 ? -22.905 7.861 -6.869 1.00 84.44 158 TYR A O 1
ATOM 1304 N N . ASN A 1 159 ? -22.543 5.736 -7.507 1.00 79.31 159 ASN A N 1
ATOM 1305 C CA . ASN A 1 159 ? -21.104 5.697 -7.254 1.00 79.31 159 ASN A CA 1
ATOM 1306 C C . ASN A 1 159 ? -20.730 5.851 -5.766 1.00 79.31 159 ASN A C 1
ATOM 1308 O O . ASN A 1 159 ? -19.627 6.281 -5.431 1.00 79.31 159 ASN A O 1
ATOM 1312 N N . GLU A 1 160 ? -21.633 5.470 -4.865 1.00 82.19 160 GLU A N 1
ATOM 1313 C CA . GLU A 1 160 ? -21.383 5.422 -3.428 1.00 82.19 160 GLU A CA 1
ATOM 1314 C C . GLU A 1 160 ? -20.884 4.031 -3.041 1.00 82.19 160 GLU A C 1
ATOM 1316 O O . GLU A 1 160 ? -21.448 3.012 -3.451 1.00 82.19 160 GLU A O 1
ATOM 1321 N N . LEU A 1 161 ? -19.816 3.985 -2.248 1.00 82.31 161 LEU A N 1
ATOM 1322 C CA . LEU A 1 161 ? -19.222 2.740 -1.776 1.00 82.31 161 LEU A CA 1
ATOM 1323 C C . LEU A 1 161 ? -20.201 1.998 -0.856 1.00 82.31 161 LEU A C 1
ATOM 1325 O O . LEU A 1 161 ? -20.655 2.545 0.144 1.00 82.31 161 LEU A O 1
ATOM 1329 N N . GLN A 1 162 ? -20.489 0.741 -1.181 1.00 83.75 162 GLN A N 1
ATOM 1330 C CA . GLN A 1 162 ? -21.353 -0.140 -0.395 1.00 83.75 162 GLN A CA 1
ATOM 1331 C C . GLN A 1 162 ? -20.540 -1.076 0.496 1.00 83.75 162 GLN A C 1
ATOM 1333 O O . GLN A 1 162 ? -20.845 -1.245 1.672 1.00 83.75 162 GLN A O 1
ATOM 1338 N N . THR A 1 163 ? -19.510 -1.710 -0.063 1.00 82.25 163 THR A N 1
ATOM 1339 C CA . THR A 1 163 ? -18.653 -2.637 0.682 1.00 82.25 163 THR A CA 1
ATOM 1340 C C . THR A 1 163 ? -17.323 -2.859 -0.031 1.00 82.25 163 THR A C 1
ATOM 1342 O O . THR A 1 163 ? -17.173 -2.500 -1.198 1.00 82.25 163 THR A O 1
ATOM 1345 N N . TYR A 1 164 ? -16.368 -3.477 0.657 1.00 82.75 164 TYR A N 1
ATOM 1346 C CA . TYR A 1 164 ? -15.123 -3.968 0.079 1.00 82.75 164 TYR A CA 1
ATOM 1347 C C . TYR A 1 164 ? -15.147 -5.491 0.031 1.00 82.75 164 TYR A C 1
ATOM 1349 O O . TYR A 1 164 ? -15.528 -6.143 1.002 1.00 82.75 164 TYR A O 1
ATOM 1357 N N . LEU A 1 165 ? -14.714 -6.060 -1.090 1.00 81.62 165 LEU A N 1
ATOM 1358 C CA . LEU A 1 165 ? -14.560 -7.499 -1.248 1.00 81.62 165 LEU A CA 1
ATOM 1359 C C . LEU A 1 165 ? -13.089 -7.842 -1.496 1.00 81.62 165 LEU A C 1
ATOM 1361 O O . LEU A 1 165 ? -12.414 -7.139 -2.256 1.00 81.62 165 LEU A O 1
ATOM 1365 N N . PRO A 1 166 ? -12.579 -8.931 -0.901 1.00 78.31 166 PRO A N 1
ATOM 1366 C CA . PRO A 1 166 ? -11.262 -9.427 -1.249 1.00 78.31 166 PRO A CA 1
ATOM 1367 C C . PRO A 1 166 ? -11.299 -10.002 -2.672 1.00 78.31 166 PRO A C 1
ATOM 1369 O O . PRO A 1 166 ? -12.189 -10.779 -3.027 1.00 78.31 166 PRO A O 1
ATOM 1372 N N . SER A 1 167 ? -10.316 -9.661 -3.500 1.00 65.88 167 SER A N 1
ATOM 1373 C CA . SER A 1 167 ? -10.091 -10.281 -4.806 1.00 65.88 167 SER A CA 1
ATOM 1374 C C . SER A 1 167 ? -9.332 -11.603 -4.630 1.00 65.88 167 SER A C 1
ATOM 1376 O O . SER A 1 167 ? -8.249 -11.809 -5.172 1.00 65.88 167 SER A O 1
ATOM 1378 N N . LEU A 1 168 ? -9.909 -12.529 -3.851 1.00 52.72 168 LEU A N 1
ATOM 1379 C CA . LEU A 1 168 ? -9.393 -13.892 -3.687 1.00 52.72 168 LEU A CA 1
ATOM 1380 C C . LEU A 1 168 ? -9.466 -14.627 -5.033 1.00 52.72 168 LEU A C 1
ATOM 1382 O O . LEU A 1 168 ? -10.462 -15.251 -5.389 1.00 52.72 168 LEU A O 1
ATOM 1386 N N . CYS A 1 169 ? -8.394 -14.503 -5.802 1.00 39.91 169 CYS A N 1
ATOM 1387 C CA . CYS A 1 169 ? -8.066 -15.307 -6.968 1.00 39.91 169 CYS A CA 1
ATOM 1388 C C . CYS A 1 169 ? -6.557 -15.556 -6.914 1.00 39.91 169 CYS A C 1
ATOM 1390 O O . CYS A 1 169 ? -5.777 -14.860 -7.577 1.00 39.91 169 CYS A O 1
ATOM 1392 N N . HIS A 1 170 ? -6.173 -16.509 -6.068 1.00 33.81 170 HIS A N 1
ATOM 1393 C CA . HIS A 1 170 ? -4.963 -17.314 -6.201 1.00 33.81 170 HIS A CA 1
ATOM 1394 C C . HIS A 1 170 ? -5.398 -18.765 -6.373 1.00 33.81 170 HIS A C 1
ATOM 1396 O O . HIS A 1 170 ? -6.298 -19.188 -5.613 1.00 33.81 170 HIS A O 1
#

Foldseek 3Di:
DVQCVDPDPVSNVVVLVVQLVVLCPDPLNVQLVQLVCLQVLNDCLVVDWDWDQDPVRDIDTDPPDDSDGGRDNPLNVVLLVVLCVVLVDQDDDDDPDPVVVVVVDVVSDPQVSVQSSCQSSSCSSRVHWDKDWDADPVRDIDIHTDRPSQKDFDADPVRHTDDIDGNPDD

Radius of gyration: 23.17 Å; chains: 1; bounding box: 57×32×77 Å

Sequence (170 aa):
MEALLSEDVKIIASALKSAIDKDRKSTSKREAETGIRYYNHENDIMNNRIFYVDDEGILREDKYASNVRIPHGFFPEIVDQKTQYLLSNPVEYETENEELKEYLAEYYNSEFQVVLQELVEGSSQKGFEYVYARTNAEDRLCFQVADSLNVFGVYNEYNELQTYLPSLCH

InterPro domains:
  IPR021145 Portal protein SPP1 Gp6-like [PF05133] (22-162)

Secondary structure (DSSP, 8-state):
-GGGG-S-HHHHHHHHHHHHHHHHTSHHHHHHHHHHHHHTT--GGGG---EEE-TTS-EEE-SSS-------THHHHHHHHHHHHHHSSPPP---S-HHHHHHHHHHSSHHHHHHHHHHHHHHHHHS--EEEEEE-TTS-EEEEEE-GGGEEEEE-TTS-EEEEEE----

pLDDT: mean 89.45, std 9.84, range [33.81, 97.94]